Protein AF-T1CP60-F1 (afdb_monomer_lite)

Radius of gyration: 13.66 Å; chains: 1; bounding box: 35×27×30 Å

Foldseek 3Di:
DAELQRDDDDPDDPCDQDQDQPAWDPPFPDDSNNDDDDDYDWDADPVVLDIDDRHPSLLVSCVVVVVVVCVVVVHDPVPDDANVVTHVDRPCRRPPSDDPPDD

Structure (mmCIF, N/CA/C/O backbone):
data_AF-T1CP60-F1
#
_entry.id   AF-T1CP60-F1
#
loop_
_atom_site.group_PDB
_atom_site.id
_atom_site.type_symbol
_atom_site.label_atom_id
_atom_site.labe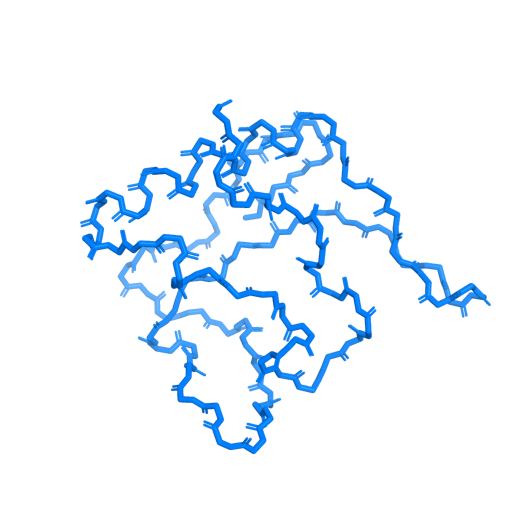l_alt_id
_atom_site.label_comp_id
_atom_site.label_asym_id
_atom_site.label_entity_id
_atom_site.label_seq_id
_atom_site.pdbx_PDB_ins_code
_atom_site.Cartn_x
_atom_site.Cartn_y
_atom_site.Cartn_z
_atom_site.occupancy
_atom_site.B_iso_or_equiv
_atom_site.auth_seq_id
_atom_site.auth_comp_id
_atom_site.auth_asym_id
_atom_site.auth_atom_id
_atom_site.pdbx_PDB_model_num
ATOM 1 N N . MET A 1 1 ? -2.770 -9.303 -1.927 1.00 96.88 1 MET A N 1
ATOM 2 C CA . MET A 1 1 ? -1.922 -9.000 -3.095 1.00 96.88 1 MET A CA 1
ATOM 3 C C . MET A 1 1 ? -2.824 -8.616 -4.253 1.00 96.88 1 MET A C 1
ATOM 5 O O . MET A 1 1 ? -3.857 -9.258 -4.409 1.00 96.88 1 MET A O 1
ATOM 9 N N . ILE A 1 2 ? -2.482 -7.578 -5.010 1.00 98.56 2 ILE A N 1
ATOM 10 C CA . ILE A 1 2 ? -3.235 -7.114 -6.180 1.00 98.56 2 ILE A CA 1
ATOM 11 C C . ILE A 1 2 ? -2.320 -7.192 -7.399 1.00 98.56 2 ILE A C 1
ATOM 13 O O . ILE A 1 2 ? -1.284 -6.526 -7.437 1.00 98.56 2 ILE A O 1
ATOM 17 N N . ASP A 1 3 ? -2.698 -8.016 -8.369 1.00 98.62 3 ASP A N 1
ATOM 18 C CA . ASP A 1 3 ? -1.931 -8.215 -9.600 1.00 98.62 3 ASP A CA 1
ATOM 19 C C . ASP A 1 3 ? -2.185 -7.089 -10.619 1.00 98.62 3 ASP A C 1
ATOM 21 O O . ASP A 1 3 ? -3.058 -6.240 -10.418 1.00 98.62 3 ASP A O 1
ATOM 25 N N . LYS A 1 4 ? -1.399 -7.032 -11.698 1.00 98.25 4 LYS A N 1
ATOM 26 C CA . LYS A 1 4 ? -1.444 -5.971 -12.718 1.00 98.25 4 LYS A CA 1
ATOM 27 C C . LYS A 1 4 ? -2.810 -5.841 -13.398 1.00 98.25 4 LYS A C 1
ATOM 29 O O . LYS A 1 4 ? -3.178 -4.736 -13.795 1.00 98.25 4 LYS A O 1
ATOM 34 N N . ASP A 1 5 ? -3.575 -6.925 -13.483 1.00 98.50 5 ASP A N 1
ATOM 35 C CA . ASP A 1 5 ? -4.940 -6.961 -14.023 1.00 98.50 5 ASP A CA 1
ATOM 36 C C . ASP A 1 5 ? -6.026 -6.554 -13.001 1.00 98.50 5 ASP A C 1
ATOM 38 O O . ASP A 1 5 ? -7.214 -6.539 -13.322 1.00 98.50 5 ASP A O 1
ATOM 42 N N . GLY A 1 6 ? -5.635 -6.209 -11.769 1.00 98.56 6 GLY A N 1
ATOM 43 C CA . GLY A 1 6 ? -6.544 -5.858 -10.680 1.00 98.56 6 GLY A CA 1
ATOM 44 C C . GLY A 1 6 ? -7.117 -7.055 -9.916 1.00 98.56 6 GLY A C 1
ATOM 45 O O . GLY A 1 6 ? -7.926 -6.848 -9.007 1.00 98.56 6 GLY A O 1
ATOM 46 N N . THR A 1 7 ? -6.709 -8.291 -10.223 1.00 98.75 7 THR A N 1
ATOM 47 C CA . THR A 1 7 ? -7.117 -9.475 -9.460 1.00 98.75 7 THR A CA 1
ATOM 48 C C . THR A 1 7 ? -6.616 -9.373 -8.020 1.00 98.75 7 THR A C 1
ATOM 50 O O . THR A 1 7 ? -5.436 -9.124 -7.763 1.00 98.75 7 THR A O 1
ATOM 53 N N . ILE A 1 8 ? -7.527 -9.564 -7.060 1.00 98.62 8 ILE A N 1
ATOM 54 C CA . ILE A 1 8 ? -7.238 -9.487 -5.625 1.00 98.62 8 ILE A CA 1
ATOM 55 C C . ILE A 1 8 ? -7.095 -10.898 -5.061 1.00 98.62 8 ILE A C 1
AT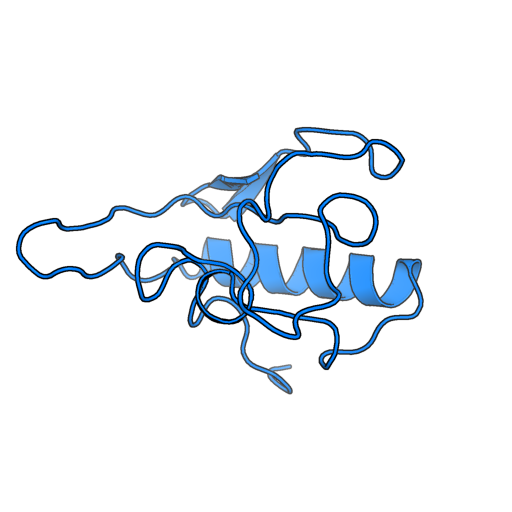OM 57 O O . ILE A 1 8 ? -8.053 -11.667 -5.027 1.00 98.62 8 ILE A O 1
ATOM 61 N N . TYR A 1 9 ? -5.915 -11.197 -4.527 1.00 98.50 9 TYR A N 1
ATOM 62 C CA . TYR A 1 9 ? -5.626 -12.430 -3.807 1.00 98.50 9 TYR A CA 1
ATOM 63 C C . TYR A 1 9 ? -5.566 -12.162 -2.305 1.00 98.50 9 TYR A C 1
ATOM 65 O O . TYR A 1 9 ? -4.728 -11.386 -1.821 1.00 98.50 9 TYR A O 1
ATOM 73 N N . GLN A 1 10 ? -6.436 -12.835 -1.555 1.00 97.94 10 GLN A N 1
ATOM 74 C CA . GLN A 1 10 ? -6.355 -12.875 -0.102 1.00 97.94 10 GLN A CA 1
ATOM 75 C C . GLN A 1 10 ? -5.351 -13.954 0.322 1.00 97.94 10 GLN A C 1
ATOM 77 O O . GLN A 1 10 ? -5.664 -15.139 0.347 1.00 97.94 10 GLN A O 1
ATOM 82 N N . CYS A 1 11 ? -4.134 -13.535 0.671 1.00 97.19 11 CYS A N 1
ATOM 83 C CA . CYS A 1 11 ? -3.049 -14.457 1.034 1.00 97.19 11 CYS A CA 1
ATOM 84 C C . CYS A 1 11 ? -3.096 -14.910 2.507 1.00 97.19 11 CYS A C 1
ATOM 86 O O . CYS A 1 11 ? -2.400 -15.845 2.894 1.00 97.19 11 CYS A O 1
ATOM 88 N N . ALA A 1 12 ? -3.884 -14.232 3.344 1.00 97.06 12 ALA A N 1
ATOM 89 C CA . ALA A 1 12 ? -4.075 -14.559 4.751 1.00 97.06 12 ALA A CA 1
ATOM 90 C C . ALA A 1 12 ? -5.476 -14.145 5.220 1.00 97.06 12 ALA A C 1
ATOM 92 O O . ALA A 1 12 ? -6.091 -13.222 4.682 1.00 97.06 12 ALA A O 1
ATOM 93 N N . THR A 1 13 ? -5.984 -14.816 6.253 1.00 97.00 13 THR A N 1
ATOM 94 C CA . THR A 1 13 ? -7.218 -14.401 6.931 1.00 97.00 13 THR A CA 1
ATOM 95 C C . THR A 1 13 ? -7.023 -13.050 7.613 1.00 97.00 13 THR A C 1
ATOM 97 O O . THR A 1 13 ? -5.945 -12.793 8.147 1.00 97.00 13 THR A O 1
ATOM 100 N N . LEU A 1 14 ? -8.082 -12.248 7.721 1.00 96.06 14 LEU A N 1
ATOM 101 C CA . LEU A 1 14 ? -8.032 -10.949 8.404 1.00 96.06 14 LEU A CA 1
ATOM 102 C C . LEU A 1 14 ? -7.708 -11.036 9.911 1.00 96.06 14 LEU A C 1
ATOM 104 O O . LEU A 1 14 ? -7.283 -10.055 10.506 1.00 96.06 14 LEU A O 1
ATOM 108 N N . TYR A 1 15 ? -7.869 -12.214 10.520 1.00 94.56 15 TYR A N 1
ATOM 109 C CA . TYR A 1 15 ? -7.579 -12.467 11.938 1.00 94.56 15 TYR A CA 1
ATOM 110 C C . TYR A 1 15 ? -6.154 -12.979 12.200 1.00 94.56 15 TYR A C 1
ATOM 112 O O . TYR A 1 15 ? -5.839 -13.375 13.320 1.00 94.56 15 TYR A O 1
ATOM 120 N N . LYS A 1 16 ? -5.293 -13.017 11.175 1.00 97.19 16 LYS A N 1
ATOM 121 C CA . LYS A 1 16 ? -3.916 -13.507 11.289 1.00 97.19 16 LYS A CA 1
ATOM 122 C C . LYS A 1 16 ? -2.929 -12.380 11.015 1.00 97.19 16 LYS A C 1
ATOM 124 O O . LYS A 1 16 ? -2.957 -11.777 9.945 1.00 97.19 16 LYS A O 1
ATOM 129 N N . THR A 1 17 ? -1.996 -12.171 11.943 1.00 97.62 17 THR A N 1
ATOM 130 C CA . THR A 1 17 ? -0.841 -11.296 11.723 1.00 97.62 17 THR A CA 1
ATOM 131 C C . THR A 1 17 ? -0.033 -11.777 10.520 1.00 97.62 17 THR A C 1
ATOM 133 O O . THR A 1 17 ? 0.378 -12.938 10.452 1.00 97.62 17 THR A O 1
ATOM 136 N N . THR A 1 18 ? 0.260 -10.858 9.604 1.00 98.00 18 THR A N 1
ATOM 137 C CA . THR A 1 18 ? 1.217 -11.052 8.505 1.00 98.00 18 THR A CA 1
ATOM 138 C C . THR A 1 18 ? 2.446 -10.173 8.723 1.00 98.00 18 THR A C 1
ATOM 140 O O . THR A 1 18 ? 2.390 -9.186 9.452 1.00 98.00 18 THR A O 1
ATOM 143 N N . TRP A 1 19 ? 3.581 -10.527 8.123 1.00 97.81 19 TRP A N 1
ATOM 144 C CA . TRP A 1 19 ? 4.838 -9.795 8.300 1.00 97.81 19 TRP A CA 1
ATOM 145 C C . TRP A 1 19 ? 5.099 -8.869 7.115 1.00 97.81 19 TRP A C 1
ATOM 147 O O . TRP A 1 19 ? 5.827 -9.232 6.199 1.00 97.81 19 TRP A O 1
ATOM 157 N N . HIS A 1 20 ? 4.486 -7.688 7.133 1.00 97.12 20 HIS A N 1
ATOM 158 C CA . HIS A 1 20 ? 4.531 -6.751 6.007 1.00 97.12 20 HIS A CA 1
ATOM 159 C C . HIS A 1 20 ? 5.284 -5.452 6.336 1.00 97.12 20 HIS A C 1
ATOM 161 O O . HIS A 1 20 ? 6.086 -5.020 5.523 1.00 97.12 20 HIS A O 1
ATOM 167 N N . VAL A 1 21 ? 5.149 -4.885 7.543 1.00 97.88 21 VAL A N 1
ATOM 168 C CA . VAL A 1 21 ? 5.723 -3.567 7.905 1.00 97.88 21 VAL A CA 1
ATOM 169 C C . VAL A 1 21 ? 7.261 -3.575 7.987 1.00 97.88 21 VAL A C 1
ATOM 171 O O . VAL A 1 21 ? 7.939 -2.667 7.516 1.00 97.88 21 VAL A O 1
ATOM 174 N N . GLY A 1 22 ? 7.853 -4.597 8.612 1.00 95.50 22 GLY A N 1
ATOM 175 C CA . GLY A 1 22 ? 9.306 -4.668 8.832 1.00 95.50 22 GLY A CA 1
ATOM 176 C C . GLY A 1 22 ? 9.847 -3.665 9.869 1.00 95.50 22 GLY A C 1
ATOM 177 O O . GLY A 1 22 ? 9.189 -3.356 10.866 1.00 95.50 22 GLY A O 1
ATOM 178 N N . ALA A 1 23 ? 11.087 -3.200 9.671 1.00 97.06 23 ALA A N 1
ATOM 179 C CA . ALA A 1 23 ? 11.770 -2.287 10.590 1.00 97.06 23 ALA A CA 1
ATOM 180 C C . ALA A 1 23 ? 11.194 -0.865 10.488 1.00 97.06 23 ALA A C 1
ATOM 182 O O . ALA A 1 23 ? 11.409 -0.153 9.510 1.00 97.06 23 ALA A O 1
ATOM 183 N N . ARG A 1 24 ? 10.453 -0.454 11.516 1.00 97.38 24 ARG A N 1
ATOM 184 C CA . ARG A 1 24 ? 9.729 0.824 11.563 1.00 97.38 24 ARG A CA 1
ATOM 185 C C . ARG A 1 24 ? 10.667 2.017 11.727 1.00 97.38 24 ARG A C 1
ATOM 187 O O . ARG A 1 24 ? 11.693 1.922 12.402 1.00 97.38 24 ARG A O 1
ATOM 194 N N . LYS A 1 25 ? 1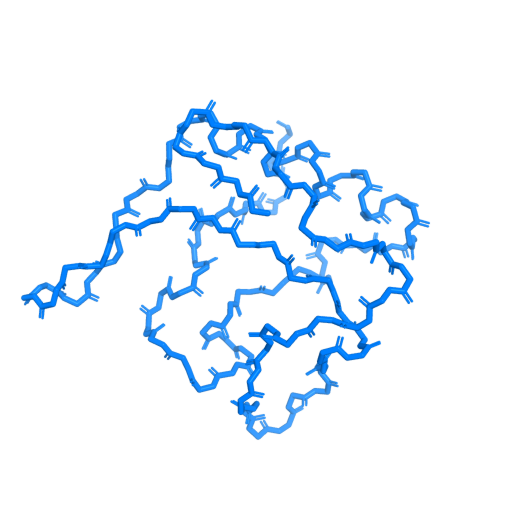0.262 3.167 11.188 1.00 97.25 25 LYS A N 1
ATOM 195 C CA . LYS A 1 25 ? 10.918 4.452 11.465 1.00 97.25 25 LYS A CA 1
ATOM 196 C C . LYS A 1 25 ? 10.673 4.884 12.916 1.00 97.25 25 LYS A C 1
ATOM 198 O O . LYS A 1 25 ? 9.689 4.493 13.547 1.00 97.25 25 LYS A O 1
ATOM 203 N N . LYS A 1 26 ? 11.574 5.709 13.460 1.00 96.94 26 LYS A N 1
ATOM 204 C CA . LYS A 1 26 ? 11.472 6.214 14.839 1.00 96.94 26 LYS A CA 1
ATOM 205 C C . LYS A 1 26 ? 10.148 6.965 15.037 1.00 96.94 26 LYS A C 1
ATOM 207 O O . LYS A 1 26 ? 9.826 7.853 14.258 1.00 96.94 26 LYS A O 1
ATOM 212 N N . GLY A 1 27 ? 9.412 6.623 16.095 1.00 96.19 27 GLY A N 1
ATOM 213 C CA . GLY A 1 27 ? 8.143 7.269 16.455 1.00 96.19 27 GLY A CA 1
ATOM 214 C C . GLY A 1 27 ? 6.892 6.678 15.792 1.00 96.19 27 GLY A C 1
ATOM 215 O O . GLY A 1 27 ? 5.788 7.062 16.161 1.00 96.19 27 GLY A O 1
ATOM 216 N N . ILE A 1 28 ? 7.033 5.721 14.870 1.00 97.50 28 ILE A N 1
ATOM 217 C CA . ILE A 1 28 ? 5.891 5.052 14.236 1.00 97.50 28 ILE A CA 1
ATOM 218 C C . ILE A 1 28 ? 5.329 3.953 15.144 1.00 97.50 28 ILE A C 1
ATOM 220 O O . ILE A 1 28 ? 6.0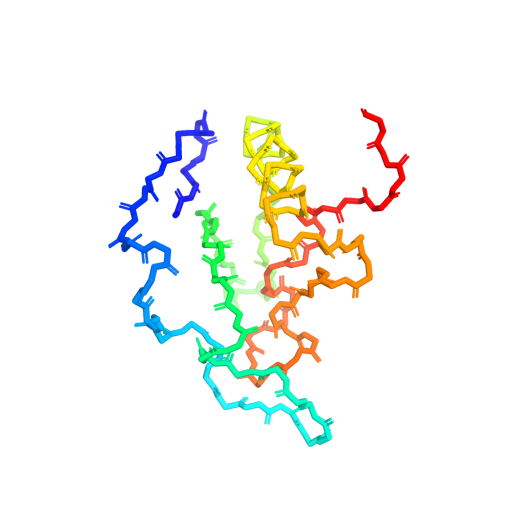32 3.021 15.544 1.00 97.50 28 ILE A O 1
ATOM 224 N N . THR A 1 29 ? 4.029 4.029 15.426 1.00 96.44 29 THR A N 1
ATOM 225 C CA . THR A 1 29 ? 3.305 3.076 16.283 1.00 96.44 29 THR A CA 1
ATOM 226 C C . THR A 1 29 ? 2.685 1.908 15.516 1.00 96.44 29 THR A C 1
ATOM 228 O O . THR A 1 29 ? 2.402 0.880 16.123 1.00 96.44 29 THR A O 1
ATOM 231 N N . ILE A 1 30 ? 2.539 2.015 14.194 1.00 97.50 30 ILE A N 1
ATOM 232 C CA . ILE A 1 30 ? 1.950 0.977 13.335 1.00 97.50 30 ILE A CA 1
ATOM 233 C C . ILE A 1 30 ? 2.853 -0.251 13.300 1.00 97.50 30 ILE A C 1
ATOM 235 O O . ILE A 1 30 ? 4.035 -0.136 12.994 1.00 97.50 30 ILE A O 1
ATOM 239 N N . THR A 1 31 ? 2.307 -1.427 13.597 1.00 97.62 31 THR A N 1
ATOM 240 C CA . THR A 1 31 ? 3.014 -2.716 13.585 1.00 97.62 31 THR A CA 1
ATOM 241 C C . THR A 1 31 ? 2.266 -3.737 12.744 1.00 97.62 31 THR A C 1
ATOM 243 O O . THR A 1 31 ? 1.064 -3.607 12.572 1.00 97.62 31 THR A O 1
ATOM 246 N N . ASN A 1 32 ? 2.936 -4.832 12.376 1.00 98.06 32 ASN A N 1
ATOM 247 C CA . ASN A 1 32 ? 2.308 -6.018 11.776 1.00 98.06 32 ASN A CA 1
ATOM 248 C C . ASN A 1 32 ? 1.028 -6.496 12.496 1.00 98.06 32 ASN A C 1
ATOM 250 O O . ASN A 1 32 ? 0.141 -7.048 11.856 1.00 98.06 32 ASN A O 1
ATOM 254 N N . ASN A 1 33 ? 0.944 -6.322 13.822 1.00 97.12 33 ASN A N 1
ATOM 255 C CA . ASN A 1 33 ? -0.191 -6.772 14.637 1.00 97.12 33 ASN A CA 1
ATOM 256 C C . ASN A 1 33 ? -1.361 -5.780 14.651 1.00 97.12 33 ASN A C 1
ATOM 258 O O . ASN A 1 33 ? -2.448 -6.130 15.097 1.00 97.12 33 ASN A O 1
ATOM 262 N N . THR A 1 34 ? -1.133 -4.540 14.223 1.00 96.62 34 THR A N 1
ATOM 263 C CA . THR A 1 34 ? -2.116 -3.449 14.265 1.00 96.62 34 THR A CA 1
ATOM 264 C C . THR A 1 34 ? -2.439 -2.926 12.867 1.00 96.62 34 THR A C 1
ATOM 266 O O . THR A 1 34 ? -2.973 -1.829 12.738 1.00 96.62 34 T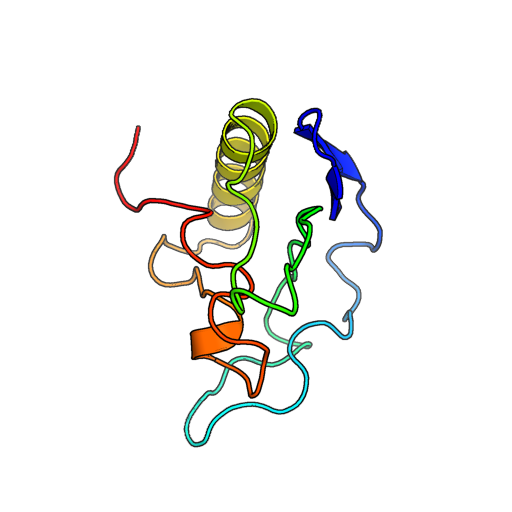HR A O 1
ATOM 269 N N . SER A 1 35 ? -2.062 -3.656 11.816 1.00 98.06 35 SER A N 1
ATOM 270 C CA . SER A 1 35 ? -2.270 -3.247 10.430 1.00 98.06 35 SER A CA 1
ATOM 271 C C . SER A 1 35 ? -2.567 -4.428 9.518 1.00 98.06 35 SER A C 1
ATOM 273 O O . SER A 1 35 ? -2.251 -5.581 9.812 1.00 98.06 35 SER A O 1
ATOM 275 N N . ILE A 1 36 ? -3.162 -4.108 8.372 1.00 98.44 36 ILE A N 1
ATOM 276 C CA . ILE A 1 36 ? -3.357 -5.024 7.253 1.00 98.44 36 ILE A CA 1
ATOM 277 C C . ILE A 1 36 ? -2.460 -4.541 6.114 1.00 98.44 36 ILE A C 1
ATOM 279 O O . ILE A 1 36 ? -2.568 -3.393 5.688 1.00 98.44 36 ILE A O 1
ATOM 283 N N . GLY A 1 37 ? -1.593 -5.420 5.613 1.00 98.12 37 GLY A N 1
ATOM 284 C CA . GLY A 1 37 ? -0.770 -5.150 4.437 1.00 98.12 37 GLY A CA 1
ATOM 285 C C . GLY A 1 37 ? -1.534 -5.433 3.146 1.00 98.12 37 GLY A C 1
ATOM 286 O O . GLY A 1 37 ? -2.122 -6.507 2.991 1.00 98.12 37 GLY A O 1
ATOM 287 N N . ILE A 1 38 ? -1.501 -4.491 2.204 1.00 98.50 38 ILE A N 1
ATOM 288 C CA . ILE A 1 38 ? -2.008 -4.679 0.841 1.00 98.50 38 ILE A CA 1
ATOM 289 C C . ILE A 1 38 ? -0.826 -4.569 -0.118 1.00 98.50 38 ILE A C 1
ATOM 291 O O . ILE A 1 38 ? -0.406 -3.474 -0.470 1.00 98.50 38 ILE A O 1
ATOM 295 N N . GLU A 1 39 ? -0.311 -5.717 -0.548 1.00 98.12 39 GLU A N 1
ATOM 296 C CA . GLU A 1 39 ? 0.746 -5.768 -1.562 1.00 98.12 39 GLU A CA 1
ATOM 297 C C . GLU A 1 39 ? 0.177 -5.549 -2.964 1.00 98.12 39 GLU A C 1
ATOM 299 O O . GLU A 1 39 ? -0.874 -6.110 -3.297 1.00 98.12 39 GLU A O 1
ATOM 304 N N . VAL A 1 40 ? 0.885 -4.789 -3.797 1.00 98.38 40 VAL A N 1
ATOM 305 C CA . VAL A 1 40 ? 0.511 -4.483 -5.185 1.00 98.38 40 VAL A CA 1
ATOM 306 C C . VAL A 1 40 ? 1.689 -4.811 -6.091 1.00 98.38 40 VAL A C 1
ATOM 308 O O . VAL A 1 40 ? 2.803 -4.364 -5.840 1.00 98.38 40 VAL A O 1
ATOM 311 N N . VAL A 1 41 ? 1.453 -5.611 -7.133 1.00 98.31 41 VAL A N 1
ATOM 312 C CA . VAL A 1 41 ? 2.511 -6.038 -8.056 1.00 98.31 41 VAL A CA 1
ATOM 313 C C . VAL A 1 41 ? 3.062 -4.826 -8.809 1.00 98.31 41 VAL A C 1
ATOM 315 O O . VAL A 1 41 ? 2.336 -4.143 -9.540 1.00 98.31 41 VAL A O 1
ATOM 318 N N . ALA A 1 42 ? 4.359 -4.588 -8.648 1.00 97.69 42 ALA A N 1
ATOM 319 C CA . ALA A 1 42 ? 5.096 -3.498 -9.267 1.00 97.69 42 ALA A CA 1
ATOM 320 C C . ALA A 1 42 ? 6.501 -3.962 -9.661 1.00 97.69 42 ALA A C 1
ATOM 322 O O . ALA A 1 42 ? 7.059 -4.881 -9.058 1.00 97.69 42 ALA A O 1
ATOM 323 N N . TRP A 1 43 ? 7.059 -3.322 -10.681 1.00 97.56 43 TRP A N 1
ATOM 324 C CA . TRP A 1 43 ? 8.452 -3.470 -11.073 1.00 97.56 43 TRP A CA 1
ATOM 325 C C . TRP A 1 43 ? 9.261 -2.310 -10.497 1.00 97.56 43 TRP A C 1
ATOM 327 O O . TRP A 1 43 ? 8.849 -1.155 -10.607 1.00 97.56 43 TRP A O 1
ATOM 337 N N . TYR A 1 44 ? 10.415 -2.611 -9.905 1.00 97.81 44 TYR A N 1
ATOM 338 C CA . TYR A 1 44 ? 11.381 -1.605 -9.477 1.00 97.81 44 TYR A CA 1
ATOM 339 C C . TYR A 1 44 ? 12.538 -1.559 -10.468 1.00 97.81 44 TYR A C 1
ATOM 341 O O . TYR A 1 44 ? 13.148 -2.580 -10.780 1.00 97.81 44 TYR A O 1
ATOM 349 N N . ASP A 1 45 ? 12.834 -0.370 -10.976 1.00 97.75 45 ASP A N 1
ATOM 350 C CA . ASP A 1 45 ? 13.975 -0.136 -11.846 1.00 97.75 45 ASP A CA 1
ATOM 351 C C . ASP A 1 45 ? 15.184 0.311 -11.018 1.00 97.75 45 ASP A C 1
ATOM 353 O O . ASP A 1 45 ? 15.260 1.458 -10.572 1.00 97.75 45 ASP A O 1
ATOM 357 N N . ASP A 1 46 ? 16.159 -0.585 -10.862 1.00 95.50 46 ASP A N 1
ATOM 358 C CA . ASP A 1 46 ? 17.394 -0.335 -10.111 1.00 95.50 46 ASP A CA 1
ATOM 359 C C . ASP A 1 46 ? 18.253 0.800 -10.690 1.00 95.50 46 ASP A C 1
ATOM 361 O O . ASP A 1 46 ? 19.075 1.366 -9.973 1.00 95.50 46 ASP A O 1
ATOM 365 N N . LYS A 1 47 ? 18.092 1.156 -11.973 1.00 97.31 47 LYS A N 1
ATOM 366 C CA . LYS A 1 47 ? 18.866 2.243 -12.596 1.00 97.31 47 LYS A CA 1
ATOM 367 C C . LYS A 1 47 ? 18.266 3.604 -12.295 1.00 97.31 47 LYS A C 1
ATOM 369 O O . LYS A 1 47 ? 18.998 4.575 -12.117 1.00 97.31 47 LYS A O 1
ATOM 374 N N . THR A 1 48 ? 16.939 3.693 -12.301 1.00 97.31 48 THR A N 1
ATOM 375 C CA . THR A 1 48 ? 16.232 4.959 -12.065 1.00 97.31 48 THR A CA 1
ATOM 376 C C . THR A 1 48 ? 15.796 5.124 -10.614 1.00 97.31 48 THR A C 1
ATOM 378 O O . THR A 1 48 ? 15.409 6.226 -10.222 1.00 97.31 48 THR A O 1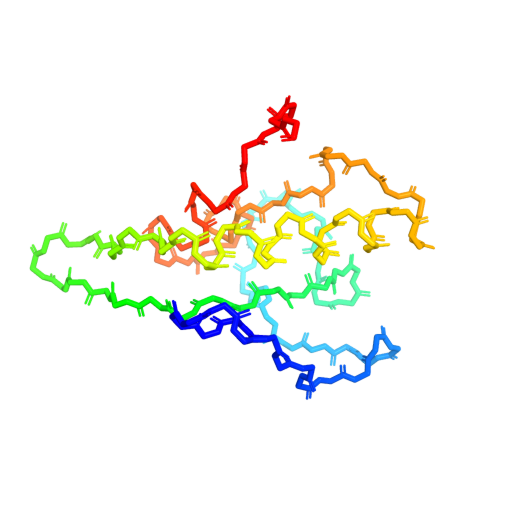
ATOM 381 N N . HIS A 1 49 ? 15.894 4.057 -9.818 1.00 96.69 49 HIS A N 1
ATOM 382 C CA . HIS A 1 49 ? 15.392 3.945 -8.455 1.00 96.69 49 HIS A CA 1
ATOM 383 C C . HIS A 1 49 ? 13.900 4.274 -8.334 1.00 96.69 49 HIS A C 1
ATOM 385 O O . HIS A 1 49 ? 13.462 4.869 -7.346 1.00 96.69 49 HIS A O 1
ATOM 391 N N . LYS A 1 50 ? 13.118 3.900 -9.352 1.00 97.00 50 LYS A N 1
ATOM 392 C CA . LYS A 1 50 ? 11.680 4.168 -9.426 1.00 97.00 50 LYS A CA 1
ATOM 393 C C . LYS A 1 50 ? 10.883 2.883 -9.556 1.00 97.00 50 LYS A C 1
ATOM 395 O O . LYS A 1 50 ? 11.296 1.937 -10.220 1.00 97.00 50 LYS A O 1
ATOM 400 N N . TRP A 1 51 ? 9.708 2.905 -8.946 1.00 97.81 51 TRP A N 1
ATOM 401 C CA . TRP A 1 51 ? 8.657 1.931 -9.195 1.00 97.81 51 TRP A CA 1
ATOM 402 C C . TRP A 1 51 ? 7.900 2.301 -10.467 1.00 97.81 51 TRP A C 1
ATOM 404 O O . TRP A 1 51 ? 7.780 3.485 -10.797 1.00 97.81 51 TRP A O 1
ATOM 414 N N . ASP A 1 52 ? 7.390 1.301 -11.176 1.00 96.56 52 ASP A N 1
ATOM 415 C CA . ASP A 1 52 ? 6.456 1.536 -12.265 1.00 96.56 52 ASP A CA 1
ATOM 416 C C . ASP A 1 52 ? 5.094 2.034 -11.754 1.00 96.56 52 ASP A C 1
ATOM 418 O O . ASP A 1 52 ? 4.705 1.841 -10.601 1.00 96.56 52 ASP A O 1
ATOM 422 N N . GLU A 1 53 ? 4.363 2.722 -12.627 1.00 96.69 53 GLU A N 1
ATOM 423 C CA . GLU A 1 53 ? 3.046 3.253 -12.288 1.00 96.69 53 GLU A CA 1
ATOM 424 C C . GLU A 1 53 ? 2.024 2.120 -12.117 1.00 96.69 53 GLU A C 1
ATOM 426 O O . GLU A 1 53 ? 1.960 1.176 -12.913 1.00 96.69 53 GLU A O 1
ATOM 431 N N . ALA A 1 54 ? 1.164 2.241 -11.104 1.00 97.44 54 ALA A N 1
ATOM 432 C CA . ALA A 1 54 ? 0.064 1.304 -10.913 1.00 97.44 54 ALA A CA 1
ATOM 433 C C . ALA A 1 54 ? -0.948 1.397 -12.064 1.00 97.44 54 ALA A C 1
ATOM 435 O O . ALA A 1 54 ? -1.351 2.493 -12.479 1.00 97.44 54 ALA A O 1
ATOM 436 N N . THR A 1 55 ? -1.411 0.238 -12.536 1.00 97.81 55 THR A N 1
ATOM 437 C CA . THR A 1 55 ? -2.402 0.155 -13.613 1.00 97.81 55 THR A CA 1
ATOM 438 C C . THR A 1 55 ? -3.748 0.725 -13.167 1.00 97.81 55 THR A C 1
ATOM 440 O O . THR A 1 55 ? -4.044 0.884 -11.974 1.00 97.81 55 THR A O 1
ATOM 443 N N . ARG A 1 56 ? -4.616 1.033 -14.133 1.00 96.88 56 ARG A N 1
ATOM 444 C CA . ARG A 1 56 ? -5.972 1.506 -13.834 1.00 96.88 56 ARG A CA 1
ATOM 445 C C . ARG A 1 56 ? -6.755 0.452 -13.050 1.00 96.88 56 ARG A C 1
ATOM 447 O O . ARG A 1 56 ? -7.474 0.787 -12.110 1.00 96.88 56 ARG A O 1
ATOM 454 N N . GLU A 1 57 ? -6.596 -0.808 -13.421 1.00 98.25 57 GLU A N 1
ATOM 455 C CA . GLU A 1 57 ? -7.273 -1.958 -12.842 1.00 98.25 57 GLU A CA 1
ATOM 456 C C . GLU A 1 57 ? -6.818 -2.181 -11.391 1.00 98.25 57 GLU A C 1
ATOM 458 O O . GLU A 1 57 ? -7.663 -2.337 -10.506 1.00 98.25 57 GLU A O 1
ATOM 463 N N . GLN A 1 58 ? -5.516 -2.042 -11.109 1.00 98.44 58 GLN A N 1
ATOM 464 C CA . GLN A 1 58 ? -4.980 -2.020 -9.744 1.00 98.44 58 GLN A CA 1
ATOM 465 C C . GLN A 1 58 ? -5.592 -0.893 -8.908 1.00 98.44 58 GLN A C 1
ATOM 467 O O . GLN A 1 58 ? -6.072 -1.143 -7.802 1.00 98.44 58 GLN A O 1
ATOM 472 N N . LYS A 1 59 ? -5.645 0.339 -9.435 1.00 97.06 59 LYS A N 1
ATOM 473 C CA . LYS A 1 59 ? -6.244 1.489 -8.730 1.00 97.06 59 LYS A CA 1
ATOM 474 C C . LYS A 1 59 ? -7.736 1.272 -8.446 1.00 97.06 59 LYS A C 1
ATOM 476 O O . LYS A 1 59 ? -8.221 1.615 -7.369 1.00 97.06 59 LYS A O 1
ATOM 481 N N . ILE A 1 60 ? -8.482 0.672 -9.376 1.00 96.38 60 ILE A N 1
ATOM 482 C CA . ILE A 1 60 ? -9.894 0.308 -9.165 1.00 96.38 60 ILE A CA 1
ATOM 483 C C . ILE A 1 60 ? -10.028 -0.744 -8.056 1.00 96.38 60 ILE A C 1
ATOM 485 O O . ILE A 1 60 ? -10.868 -0.591 -7.166 1.00 96.38 60 ILE A O 1
ATOM 489 N N . ALA A 1 61 ? -9.211 -1.798 -8.092 1.00 98.06 61 ALA A N 1
ATOM 490 C CA . ALA A 1 61 ? -9.211 -2.860 -7.091 1.00 98.06 61 ALA A CA 1
ATOM 491 C C . ALA A 1 61 ? -8.862 -2.326 -5.690 1.00 98.06 61 ALA A C 1
ATOM 493 O O . ALA A 1 61 ? -9.592 -2.592 -4.732 1.00 98.06 61 ALA A O 1
ATOM 494 N N . LEU A 1 62 ? -7.817 -1.497 -5.592 1.00 97.50 62 LEU A N 1
ATOM 495 C CA . LEU A 1 62 ? -7.392 -0.814 -4.369 1.00 97.50 62 LEU A CA 1
ATOM 496 C C . LEU A 1 62 ? -8.519 0.013 -3.757 1.00 97.50 62 LEU A C 1
ATOM 498 O O . LEU A 1 62 ? -8.864 -0.194 -2.595 1.00 97.50 62 LEU A O 1
ATOM 502 N N . ARG A 1 63 ? -9.152 0.901 -4.538 1.00 96.06 63 ARG A N 1
ATOM 503 C CA . ARG A 1 63 ? -10.259 1.734 -4.037 1.00 96.06 63 ARG A CA 1
ATOM 504 C C . ARG A 1 63 ? -11.405 0.883 -3.485 1.00 96.06 63 ARG A C 1
ATOM 506 O O . ARG A 1 63 ? -11.965 1.224 -2.445 1.00 96.06 63 ARG A O 1
ATOM 513 N N . LYS A 1 64 ? -11.746 -0.232 -4.142 1.00 96.06 64 LYS A N 1
ATOM 514 C CA . LYS A 1 64 ? -12.799 -1.149 -3.672 1.00 96.06 64 LYS A CA 1
ATOM 515 C C . LYS A 1 64 ? -12.436 -1.792 -2.334 1.00 96.06 64 LYS A C 1
ATOM 517 O O . LYS A 1 64 ? -13.224 -1.700 -1.394 1.00 96.06 64 LYS A O 1
ATOM 522 N N . ILE A 1 65 ? -11.264 -2.423 -2.234 1.00 97.75 65 ILE A N 1
ATOM 523 C CA . ILE A 1 65 ? -10.893 -3.157 -1.017 1.00 97.75 65 ILE A CA 1
ATOM 524 C C . ILE A 1 65 ? -10.619 -2.217 0.161 1.00 97.75 65 ILE A C 1
ATOM 526 O O . ILE A 1 65 ? -11.056 -2.508 1.271 1.00 97.75 65 ILE A O 1
ATOM 530 N N . ILE A 1 66 ? -10.003 -1.055 -0.078 1.00 97.19 66 ILE A N 1
ATOM 531 C CA . ILE A 1 66 ? -9.775 -0.037 0.955 1.00 97.19 66 ILE A CA 1
ATOM 532 C C . ILE A 1 66 ? -11.112 0.445 1.521 1.00 97.19 66 ILE A C 1
ATOM 534 O O . ILE A 1 66 ? -11.297 0.401 2.733 1.00 97.19 66 ILE A O 1
ATOM 538 N N . LYS A 1 67 ? -12.091 0.811 0.677 1.00 96.31 67 LYS A N 1
ATOM 539 C CA . LYS A 1 67 ? -13.423 1.239 1.149 1.00 96.31 67 LYS A CA 1
ATOM 540 C C . LYS A 1 67 ? -14.111 0.162 2.004 1.00 96.31 67 LYS A C 1
ATOM 542 O O . LYS A 1 67 ? -14.738 0.492 3.011 1.00 96.31 67 LYS A O 1
ATOM 547 N N . ILE A 1 68 ? -13.979 -1.117 1.638 1.00 97.31 68 ILE A N 1
ATOM 548 C CA . ILE A 1 68 ? -14.524 -2.242 2.418 1.00 97.31 68 ILE A CA 1
ATOM 549 C C . ILE A 1 68 ? -13.831 -2.354 3.781 1.00 97.31 68 ILE A C 1
ATOM 551 O O . ILE A 1 68 ? -14.516 -2.444 4.799 1.00 97.31 68 ILE A O 1
ATOM 555 N N . LEU A 1 69 ? -12.496 -2.326 3.811 1.00 97.88 69 LEU A N 1
ATOM 556 C CA . LEU A 1 69 ? -11.714 -2.461 5.043 1.00 97.88 69 LEU A CA 1
ATOM 557 C C . LEU A 1 69 ? -11.934 -1.279 5.988 1.00 97.88 69 LEU A C 1
ATOM 559 O O . LEU A 1 69 ? -12.173 -1.498 7.174 1.00 97.88 69 LEU A O 1
ATOM 563 N N . LEU A 1 70 ? -11.935 -0.049 5.464 1.00 97.38 70 LEU A N 1
ATOM 564 C CA . LEU A 1 70 ? -12.221 1.145 6.257 1.00 97.38 70 LEU A CA 1
ATOM 565 C C . LEU A 1 70 ? -13.588 1.035 6.936 1.00 97.38 70 LEU A C 1
ATOM 567 O O . LEU A 1 70 ? -13.698 1.218 8.144 1.00 97.38 70 LEU A O 1
ATOM 571 N N . LYS A 1 71 ? -14.624 0.646 6.182 1.00 97.94 71 LYS A N 1
ATOM 572 C CA . LYS A 1 71 ? -15.968 0.449 6.734 1.00 97.94 71 LYS A CA 1
ATOM 573 C C . LYS A 1 71 ? -16.012 -0.677 7.770 1.00 97.94 71 LYS A C 1
ATOM 575 O O . LYS A 1 71 ? -16.639 -0.513 8.809 1.00 97.94 71 LYS A O 1
ATOM 580 N N . HIS A 1 72 ? -15.388 -1.820 7.485 1.00 97.94 72 HIS A N 1
ATOM 581 C CA . HIS A 1 72 ? -15.443 -2.995 8.359 1.00 97.94 72 HIS A CA 1
ATOM 582 C C . HIS A 1 72 ? -14.763 -2.754 9.712 1.00 97.94 72 HIS A C 1
ATOM 584 O O . HIS A 1 72 ? -15.274 -3.196 10.737 1.00 97.94 72 HIS A O 1
ATOM 590 N N . TYR A 1 73 ? -13.644 -2.027 9.716 1.00 97.75 73 TYR A N 1
ATOM 591 C CA . TYR A 1 73 ? -12.860 -1.737 10.918 1.00 97.75 73 TYR A CA 1
ATOM 592 C C . TYR A 1 73 ? -13.140 -0.360 11.529 1.00 97.75 73 TYR A C 1
ATOM 594 O O . TYR A 1 73 ? -12.467 0.023 12.482 1.00 97.75 73 TYR A O 1
ATOM 602 N N . ASN A 1 74 ? -14.132 0.370 11.007 1.00 98.00 74 ASN A N 1
ATOM 603 C CA . ASN A 1 74 ? -14.464 1.731 11.431 1.00 98.00 74 ASN A CA 1
ATOM 604 C C . ASN A 1 74 ? -13.244 2.678 11.403 1.00 98.00 74 ASN A C 1
ATOM 606 O O . ASN A 1 74 ? -12.997 3.433 12.342 1.00 98.00 74 ASN A O 1
ATOM 610 N N . LEU A 1 75 ? -12.467 2.594 10.323 1.00 97.38 75 LEU A N 1
ATOM 611 C CA . LEU A 1 75 ? -11.288 3.415 10.059 1.00 97.38 75 LEU A CA 1
ATOM 612 C C . LEU A 1 75 ? -11.620 4.543 9.077 1.00 97.38 75 LEU A C 1
ATOM 614 O O . LEU A 1 75 ? -12.650 4.541 8.396 1.00 97.38 75 LEU A O 1
ATOM 618 N N . THR A 1 76 ? -10.698 5.488 8.957 1.00 96.69 76 THR A N 1
ATOM 619 C CA . THR A 1 76 ? -10.784 6.635 8.052 1.00 96.69 76 THR A CA 1
ATOM 620 C C . THR A 1 76 ? -9.636 6.633 7.046 1.00 96.69 76 THR A C 1
ATOM 622 O O . THR A 1 76 ? -8.661 5.899 7.178 1.00 96.69 76 THR A O 1
ATOM 625 N N . GLU A 1 77 ? -9.688 7.514 6.046 1.00 95.44 77 GLU A N 1
ATOM 626 C CA . GLU A 1 77 ? -8.559 7.691 5.120 1.00 95.44 77 GLU A CA 1
ATOM 627 C C . GLU A 1 77 ? -7.274 8.191 5.812 1.00 95.44 77 GLU A C 1
ATOM 629 O O . GLU A 1 77 ? -6.203 8.174 5.209 1.00 95.44 77 GLU A O 1
ATOM 634 N N . ASN A 1 78 ? -7.341 8.643 7.071 1.00 95.31 78 ASN A N 1
ATOM 635 C CA . ASN A 1 78 ? -6.154 8.982 7.861 1.00 95.31 78 ASN A CA 1
ATOM 636 C C . ASN A 1 78 ? -5.394 7.756 8.372 1.00 95.31 78 ASN A C 1
ATOM 638 O O . ASN A 1 78 ? -4.240 7.898 8.765 1.00 95.31 78 ASN A O 1
ATOM 642 N N . ASP A 1 79 ? -6.008 6.578 8.286 1.00 97.00 79 ASP A N 1
ATOM 643 C CA . ASP A 1 79 ? -5.447 5.296 8.704 1.00 97.00 79 ASP A CA 1
ATOM 644 C C . ASP A 1 79 ? -4.830 4.519 7.521 1.00 97.00 79 ASP A C 1
ATOM 646 O O . ASP A 1 79 ? -4.551 3.324 7.616 1.00 97.00 79 ASP A O 1
ATOM 650 N N . ILE A 1 80 ? -4.621 5.197 6.386 1.00 97.12 80 ILE A N 1
ATOM 651 C CA . ILE A 1 80 ? -3.933 4.669 5.204 1.00 97.12 80 ILE A CA 1
ATOM 652 C C . ILE A 1 80 ? -2.514 5.228 5.176 1.00 97.12 80 ILE A C 1
ATOM 654 O O . ILE A 1 80 ? -2.314 6.445 5.215 1.00 97.12 80 ILE A O 1
ATOM 658 N N . TYR A 1 81 ? -1.536 4.335 5.052 1.00 96.75 81 TYR A N 1
ATOM 659 C CA . TYR A 1 81 ? -0.122 4.682 5.099 1.00 96.75 81 TYR A CA 1
ATOM 660 C C . TYR A 1 81 ? 0.640 4.025 3.954 1.00 96.75 81 TYR A C 1
ATOM 662 O O . TYR A 1 81 ? 0.482 2.834 3.692 1.00 96.75 81 TYR A O 1
ATOM 670 N N . GLU A 1 82 ? 1.501 4.804 3.309 1.00 96.81 82 GLU A N 1
ATOM 671 C CA . GLU A 1 82 ? 2.487 4.301 2.355 1.00 96.81 82 GLU A CA 1
ATOM 672 C C . GLU A 1 82 ? 3.661 3.669 3.116 1.00 96.81 82 GLU A C 1
ATOM 674 O O . GLU A 1 82 ? 4.056 4.132 4.196 1.00 96.81 82 GLU A O 1
ATOM 679 N N . HIS A 1 83 ? 4.227 2.598 2.568 1.00 97.25 83 HIS A N 1
ATOM 680 C CA . HIS A 1 83 ? 5.162 1.754 3.303 1.00 97.25 83 HIS A CA 1
ATOM 681 C C . HIS A 1 83 ? 6.472 2.485 3.613 1.00 97.25 83 HIS A C 1
ATOM 683 O O . HIS A 1 83 ? 6.955 2.471 4.752 1.00 97.25 83 HIS A O 1
ATOM 689 N N . ASP A 1 84 ? 6.992 3.205 2.617 1.00 96.69 84 ASP A N 1
ATOM 690 C CA . ASP A 1 84 ? 8.210 4.002 2.736 1.00 96.69 84 ASP A CA 1
ATOM 691 C C . ASP A 1 84 ? 8.080 5.169 3.730 1.00 96.69 84 ASP A C 1
ATOM 693 O O . ASP A 1 84 ? 9.094 5.722 4.160 1.00 96.69 84 ASP A O 1
ATOM 697 N N . LYS A 1 85 ? 6.867 5.552 4.153 1.00 96.69 85 LYS A N 1
ATOM 698 C CA . LYS A 1 85 ? 6.648 6.611 5.154 1.00 96.69 85 LYS A CA 1
ATOM 699 C C . LYS A 1 85 ? 6.701 6.090 6.580 1.00 96.69 85 LYS A C 1
ATOM 701 O O . LYS A 1 85 ? 7.074 6.847 7.474 1.00 96.69 85 LYS A O 1
ATOM 706 N N . ILE A 1 86 ? 6.391 4.813 6.795 1.00 97.56 86 ILE A N 1
ATOM 707 C CA . ILE A 1 86 ? 6.267 4.226 8.137 1.00 97.56 86 ILE A CA 1
ATOM 708 C C . ILE A 1 86 ? 7.420 3.279 8.499 1.00 97.56 86 ILE A C 1
ATOM 710 O O . ILE A 1 86 ? 7.719 3.087 9.681 1.00 97.56 86 ILE A O 1
ATOM 714 N N . ALA A 1 87 ? 8.114 2.721 7.507 1.00 97.69 87 ALA A N 1
ATOM 715 C CA . ALA A 1 87 ? 9.195 1.760 7.702 1.00 97.69 87 ALA A CA 1
ATOM 716 C C . ALA A 1 87 ? 10.429 2.070 6.841 1.00 97.69 87 ALA A C 1
ATOM 718 O O . ALA A 1 87 ? 10.380 2.859 5.897 1.00 97.69 87 ALA A O 1
ATOM 719 N N . ASN A 1 88 ? 11.566 1.474 7.205 1.00 96.88 88 ASN A N 1
ATOM 720 C CA . ASN A 1 88 ? 12.823 1.560 6.464 1.00 96.88 88 ASN A CA 1
ATOM 721 C C . ASN A 1 88 ? 12.736 0.659 5.230 1.00 96.88 88 ASN A C 1
ATOM 723 O O . ASN A 1 88 ? 13.098 -0.518 5.273 1.00 96.88 88 ASN A O 1
ATOM 727 N N . LYS A 1 89 ? 12.186 1.224 4.159 1.00 96.44 89 LYS A N 1
ATOM 728 C CA . LYS A 1 89 ? 11.844 0.543 2.913 1.00 96.44 89 LYS A CA 1
ATOM 729 C C . LYS A 1 89 ? 12.382 1.300 1.711 1.00 96.44 89 LYS A C 1
ATOM 731 O O . LYS A 1 89 ? 12.849 2.435 1.851 1.00 96.44 89 LYS A O 1
ATOM 736 N N . THR A 1 90 ? 12.338 0.660 0.548 1.00 97.00 90 THR A N 1
ATOM 737 C CA . THR A 1 90 ? 12.759 1.289 -0.703 1.00 97.00 90 THR A CA 1
ATOM 738 C C . THR A 1 90 ? 11.907 2.535 -0.940 1.00 97.00 90 THR A C 1
ATOM 740 O O . THR A 1 90 ? 10.689 2.511 -0.760 1.00 97.00 90 THR A O 1
ATOM 743 N N . ALA A 1 91 ? 12.540 3.651 -1.303 1.00 97.12 91 ALA A N 1
ATOM 744 C CA . ALA A 1 91 ? 11.826 4.906 -1.520 1.00 97.12 91 ALA A CA 1
ATOM 745 C C . ALA A 1 91 ? 10.705 4.726 -2.561 1.00 97.12 91 ALA A C 1
ATOM 747 O O . ALA A 1 91 ? 10.904 4.082 -3.592 1.00 97.12 91 ALA A O 1
ATOM 748 N N . GLY A 1 92 ? 9.521 5.273 -2.276 1.00 96.62 92 GLY A N 1
ATOM 749 C CA . GLY A 1 92 ? 8.335 5.136 -3.123 1.00 96.62 92 GLY A CA 1
ATOM 750 C C . GLY A 1 92 ? 7.589 3.801 -3.004 1.00 96.62 92 GLY A C 1
ATOM 751 O O . GLY A 1 92 ? 6.592 3.622 -3.698 1.00 96.62 92 GLY A O 1
ATOM 752 N N . GLU A 1 93 ? 8.015 2.874 -2.139 1.00 96.94 93 GLU A N 1
ATOM 753 C CA . GLU A 1 93 ? 7.299 1.611 -1.926 1.00 96.94 93 GLU A CA 1
ATOM 754 C C . GLU A 1 93 ? 5.887 1.874 -1.373 1.00 96.94 93 GLU A C 1
ATOM 756 O O . GLU A 1 93 ? 5.705 2.394 -0.267 1.00 96.94 93 GLU A O 1
ATOM 761 N N . GLY A 1 94 ? 4.881 1.519 -2.177 1.00 94.88 94 GLY A N 1
ATOM 762 C CA . GLY A 1 94 ? 3.467 1.744 -1.881 1.00 94.88 94 GLY A CA 1
ATOM 763 C C . GLY A 1 94 ? 2.964 3.169 -2.142 1.00 94.88 94 GLY A C 1
ATOM 764 O O . GLY A 1 94 ? 1.819 3.464 -1.801 1.00 94.88 94 GLY A O 1
ATOM 765 N N . ALA A 1 95 ? 3.783 4.048 -2.727 1.00 94.56 95 ALA A N 1
ATOM 766 C CA . ALA A 1 95 ? 3.404 5.435 -2.973 1.00 94.56 95 ALA A CA 1
ATOM 767 C C . ALA A 1 95 ? 2.410 5.593 -4.134 1.00 94.56 95 ALA A C 1
ATOM 769 O O . ALA A 1 95 ? 2.410 4.807 -5.079 1.00 94.56 95 ALA A O 1
ATOM 770 N N . ASN A 1 96 ? 1.574 6.637 -4.079 1.00 92.75 96 ASN A N 1
ATOM 771 C CA . ASN A 1 96 ? 0.620 7.011 -5.143 1.00 92.75 96 ASN A CA 1
ATOM 772 C C . ASN A 1 96 ? -0.419 5.928 -5.516 1.00 92.75 96 ASN A C 1
ATOM 774 O O . ASN A 1 96 ? -1.060 5.998 -6.570 1.00 92.75 96 ASN A O 1
ATOM 778 N N . LEU A 1 97 ? -0.620 4.930 -4.653 1.00 95.19 97 LEU A N 1
ATOM 779 C CA . LEU A 1 97 ? -1.592 3.854 -4.866 1.00 95.19 97 LEU A CA 1
ATOM 780 C C . LEU A 1 97 ? -3.031 4.267 -4.516 1.00 95.19 97 LEU A C 1
ATOM 782 O O . LEU A 1 97 ? -3.985 3.734 -5.086 1.00 95.19 97 LEU A O 1
ATOM 786 N N . TYR A 1 98 ? -3.197 5.221 -3.597 1.00 92.62 98 TYR A N 1
ATOM 787 C CA . TYR A 1 98 ? -4.494 5.732 -3.157 1.00 92.62 98 TYR A CA 1
ATOM 788 C C . TYR A 1 98 ? -4.453 7.255 -3.010 1.00 92.62 98 TYR A C 1
ATOM 790 O O . TYR A 1 98 ? -3.564 7.789 -2.351 1.00 92.62 98 TYR A O 1
ATOM 798 N N . ILE A 1 99 ? -5.435 7.949 -3.589 1.00 87.50 99 ILE A N 1
ATOM 799 C CA . ILE A 1 99 ? -5.587 9.403 -3.475 1.00 87.50 99 ILE A CA 1
ATOM 800 C C . ILE A 1 99 ? -6.803 9.689 -2.593 1.00 87.50 99 ILE A C 1
ATOM 802 O O . ILE A 1 99 ? -7.918 9.261 -2.894 1.00 87.50 99 ILE A O 1
ATOM 806 N N . LYS A 1 100 ? -6.582 10.416 -1.493 1.00 85.62 100 LYS A N 1
ATOM 807 C CA . LYS A 1 100 ? -7.644 10.800 -0.552 1.00 85.62 100 LYS A CA 1
ATOM 808 C C . LYS A 1 100 ? -8.695 11.676 -1.227 1.00 85.62 100 LYS A C 1
ATOM 810 O O . LYS A 1 100 ? -8.358 12.564 -2.009 1.00 85.62 100 LYS A O 1
ATOM 815 N N . GLY A 1 101 ? -9.963 11.449 -0.892 1.00 78.75 101 GLY A N 1
ATOM 816 C CA . GLY A 1 101 ? -11.088 12.223 -1.424 1.00 78.75 101 GLY A CA 1
ATOM 817 C C . GLY A 1 101 ? -11.426 11.978 -2.901 1.00 78.75 101 GLY A C 1
ATOM 818 O O . GLY A 1 101 ? -12.333 12.627 -3.427 1.00 78.75 101 GLY A O 1
ATOM 819 N N . GLU A 1 102 ? -10.749 11.049 -3.578 1.00 70.31 102 GLU A N 1
ATOM 820 C CA . GLU A 1 102 ? -11.097 10.658 -4.942 1.00 70.31 102 GLU A CA 1
ATOM 821 C C . GLU A 1 102 ? -12.344 9.752 -4.918 1.00 70.31 102 GLU A C 1
ATOM 823 O O . GLU A 1 102 ? -12.367 8.715 -4.247 1.00 70.31 102 GLU A O 1
ATOM 828 N N . LYS A 1 103 ? -13.418 10.180 -5.596 1.00 55.34 103 LYS A N 1
ATOM 829 C CA . LYS A 1 103 ? -14.725 9.500 -5.559 1.00 55.34 103 LYS A CA 1
ATOM 830 C C . LYS A 1 103 ? -14.708 8.161 -6.293 1.00 55.34 103 LYS A C 1
ATOM 832 O O . LYS A 1 103 ? -14.328 8.147 -7.481 1.00 55.34 103 LYS A O 1
#

Secondary structure (DSSP, 8-state):
-B-TT--B---S-TTS----S-SBPTT----TTS-----B---EETTTTEEPPPPHHHHHHHHHHHHHHHHHHT--GGG---HHHHBS--TTTTTTS--TT--

Organism: NCBI:txid1325130

InterPro domains:
  IPR002502 N-acetylmuramoyl-L-alanine amidase domain [PF01510] (1-91)
  IPR002502 N-acetylmuramoyl-L-alanine amidase domain [cd06583] (2-91)
  IPR036505 N-acetylmuramoyl-L-alanine amidase/PGRP domain superfamily [G3DSA:3.40.80.10] (1-96)
  IPR036505 N-acetylmuramoyl-L-alanine amidase/PGRP domain superfamily [SSF55846] (2-88)
  IPR051206 N-acetylmuramoyl-L-alanine amidase 2 [PTHR30417] (2-89)

Sequence (103 aa):
MIDKDGTIYQCATLYKTTWHVGARKKGITITNNTSIGIEVVAWYDDKTHKWDEATREQKIALRKIIKILLKHYNLTENDIYEHDKIANKTAGEGANLYIKGEK

pLDDT: mean 96.09, std 5.43, range [55.34, 98.75]